Protein AF-A0A401Q109-F1 (afdb_monomer)

Secondary structure (DSSP, 8-state):
-HHHHHHHHHHHHHHHHHHHHHHHHTGGG---HHHHHHHHHHHHHHHHHHHSTTTGGG-SS--------S---S--------------

pLDDT: mean 88.5, std 13.56, range [44.53, 98.56]

Radius of gyration: 29.46 Å; Cα contacts (8 Å, |Δi|>4): 24; chains: 1; bounding box: 76×51×63 Å

Mean predicted aligned error: 10.54 Å

Structure (mmCIF, N/CA/C/O backbone):
data_AF-A0A401Q109-F1
#
_entry.id   AF-A0A401Q109-F1
#
loop_
_atom_site.group_PDB
_atom_site.id
_atom_site.type_symbol
_atom_site.label_atom_id
_atom_site.label_alt_id
_atom_site.label_comp_id
_atom_site.label_asym_id
_atom_site.label_entity_id
_atom_site.label_seq_id
_atom_site.pdbx_PDB_ins_code
_atom_site.Cartn_x
_atom_site.Cartn_y
_atom_site.Cartn_z
_atom_site.occupancy
_atom_site.B_iso_or_equiv
_atom_site.auth_seq_id
_atom_site.auth_comp_id
_atom_site.auth_asym_id
_atom_site.auth_atom_id
_atom_site.pdbx_PDB_model_num
ATOM 1 N N . MET A 1 1 ? -22.051 -17.851 45.878 1.00 67.69 1 MET A N 1
ATOM 2 C CA . MET A 1 1 ? -21.584 -18.064 44.486 1.00 67.69 1 MET A CA 1
ATOM 3 C C . MET A 1 1 ? -22.238 -17.100 43.490 1.00 67.69 1 MET A C 1
ATOM 5 O O . MET A 1 1 ? -21.516 -16.526 42.691 1.00 67.69 1 MET A O 1
ATOM 9 N N . ILE A 1 2 ? -23.547 -16.833 43.587 1.00 77.69 2 ILE A N 1
ATOM 10 C CA . ILE A 1 2 ? -24.288 -15.933 42.674 1.00 77.69 2 ILE A CA 1
ATOM 11 C C . ILE A 1 2 ? -23.785 -14.473 42.709 1.00 77.69 2 ILE A C 1
ATOM 13 O O . ILE A 1 2 ? -23.583 -13.872 41.662 1.00 77.69 2 ILE A O 1
ATOM 17 N N . ALA A 1 3 ? -23.488 -13.914 43.888 1.00 79.81 3 ALA A N 1
ATOM 18 C CA . ALA A 1 3 ? -23.006 -12.529 44.007 1.00 79.81 3 ALA A CA 1
ATOM 19 C C . ALA A 1 3 ? -21.683 -12.267 43.258 1.00 79.81 3 ALA A C 1
ATOM 21 O O . ALA A 1 3 ? -21.515 -11.212 42.657 1.00 79.81 3 ALA A O 1
ATOM 22 N N . ALA A 1 4 ? -20.764 -13.239 43.243 1.00 79.88 4 ALA A N 1
ATOM 23 C CA . ALA A 1 4 ? -19.496 -13.125 42.520 1.00 79.88 4 ALA A CA 1
ATOM 24 C C . ALA A 1 4 ? -19.697 -13.156 40.995 1.00 79.88 4 ALA A C 1
ATOM 26 O O . ALA A 1 4 ? -19.021 -12.432 40.271 1.00 79.88 4 ALA A O 1
ATOM 27 N N . GLN A 1 5 ? -20.655 -13.956 40.513 1.00 80.56 5 GLN A N 1
ATOM 28 C CA . GLN A 1 5 ? -21.017 -14.013 39.093 1.00 80.56 5 GLN A CA 1
ATOM 29 C C . GLN A 1 5 ? -21.685 -12.714 38.629 1.00 80.56 5 GLN A C 1
ATOM 31 O O . GLN A 1 5 ? -21.344 -12.202 37.567 1.00 80.56 5 GLN A O 1
ATOM 36 N N . VAL A 1 6 ? -22.573 -12.143 39.451 1.00 87.38 6 VAL A N 1
ATOM 37 C CA . VAL A 1 6 ? -23.194 -10.837 39.182 1.00 87.38 6 VAL A CA 1
ATOM 38 C C . VAL A 1 6 ? -22.129 -9.739 39.122 1.00 87.38 6 VAL A C 1
ATOM 40 O O . VAL A 1 6 ? -22.103 -8.962 38.172 1.00 87.38 6 VAL A O 1
ATOM 43 N N . LEU A 1 7 ? -21.195 -9.710 40.080 1.00 82.88 7 LEU A N 1
ATOM 44 C CA . LEU A 1 7 ? -20.106 -8.730 40.087 1.00 82.88 7 LEU A CA 1
ATOM 45 C C . LEU A 1 7 ? -19.198 -8.860 38.852 1.00 82.88 7 LEU A C 1
ATOM 47 O O . LEU A 1 7 ? -18.802 -7.854 38.266 1.00 82.88 7 LEU A O 1
ATOM 51 N N . ALA A 1 8 ? -18.883 -10.095 38.448 1.00 81.81 8 ALA A N 1
ATOM 52 C CA . ALA A 1 8 ? -18.083 -10.369 37.259 1.00 81.81 8 ALA A CA 1
ATOM 53 C C . ALA A 1 8 ? -18.784 -9.890 35.979 1.00 81.81 8 ALA A C 1
ATOM 55 O O . ALA A 1 8 ? -18.137 -9.251 35.151 1.00 81.81 8 ALA A O 1
ATOM 56 N N . TYR A 1 9 ? -20.095 -10.127 35.854 1.00 84.00 9 TYR A N 1
ATOM 57 C CA . TYR A 1 9 ? -20.903 -9.646 34.732 1.00 84.00 9 TYR A CA 1
ATOM 58 C C . TYR A 1 9 ? -20.845 -8.113 34.613 1.00 84.00 9 TYR A C 1
ATOM 60 O O . TYR A 1 9 ? -20.442 -7.596 33.569 1.00 84.00 9 TYR A O 1
ATOM 68 N N . PHE A 1 10 ? -21.087 -7.383 35.708 1.00 82.31 10 PHE A N 1
ATOM 69 C CA . PHE A 1 10 ? -20.961 -5.918 35.729 1.00 82.31 10 PHE A CA 1
ATOM 70 C C . PHE A 1 10 ? -19.562 -5.436 35.319 1.00 82.31 10 PHE A C 1
ATOM 72 O O . PHE A 1 10 ? -19.418 -4.470 34.567 1.00 82.31 10 PHE A O 1
ATOM 79 N N . PHE A 1 11 ? -18.509 -6.119 35.778 1.00 78.25 11 PHE A N 1
ATOM 80 C CA . PHE A 1 11 ? -17.133 -5.763 35.429 1.00 78.25 11 PHE A CA 1
ATOM 81 C C . PHE A 1 11 ? -16.817 -6.011 33.946 1.00 78.25 11 PHE A C 1
ATOM 83 O O . PHE A 1 11 ? -16.061 -5.247 33.340 1.00 78.25 11 PHE A O 1
ATOM 90 N N . THR A 1 12 ? -17.375 -7.071 33.351 1.00 80.62 12 THR A N 1
ATOM 91 C CA . THR A 1 12 ? -17.250 -7.333 31.909 1.00 80.62 12 THR A CA 1
ATOM 92 C C . THR A 1 12 ? -18.008 -6.308 31.072 1.00 80.62 12 THR A C 1
ATOM 94 O O . THR A 1 12 ? -17.490 -5.865 30.051 1.00 80.62 12 THR A O 1
ATOM 97 N N . GLU A 1 13 ? -19.174 -5.864 31.537 1.00 82.19 13 GLU A N 1
ATOM 98 C CA . GLU A 1 13 ? -20.009 -4.864 30.867 1.00 82.19 13 GLU A CA 1
ATOM 99 C C . GLU A 1 13 ? -19.333 -3.479 30.874 1.00 82.19 13 GLU A C 1
ATOM 101 O O . GLU A 1 13 ? -19.193 -2.845 29.828 1.00 82.19 13 GLU A O 1
ATOM 106 N N . LEU A 1 14 ? -18.756 -3.076 32.016 1.00 78.25 14 LEU A N 1
ATOM 107 C CA . LEU A 1 14 ? -17.929 -1.866 32.139 1.00 78.25 14 LEU A CA 1
ATOM 108 C C . LEU A 1 14 ? -16.719 -1.880 31.195 1.00 78.25 14 LEU A C 1
ATOM 110 O O . LEU A 1 14 ? -16.399 -0.867 30.568 1.00 78.25 14 LEU A O 1
ATOM 114 N N . LYS A 1 15 ? -16.037 -3.027 31.079 1.00 81.81 15 LYS A N 1
ATOM 115 C CA . LYS A 1 15 ? -14.923 -3.189 30.133 1.00 81.81 15 LYS A CA 1
ATOM 116 C C . LYS A 1 15 ? -15.404 -3.123 28.684 1.00 81.81 15 LYS A C 1
ATOM 118 O O . LYS A 1 15 ? -14.742 -2.481 27.872 1.00 81.81 15 LYS A O 1
ATOM 123 N N . ALA A 1 16 ? -16.549 -3.724 28.364 1.00 83.94 16 ALA A N 1
ATOM 124 C CA . ALA A 1 16 ? -17.129 -3.672 27.025 1.00 83.94 16 ALA A CA 1
ATOM 125 C C . ALA A 1 16 ? -17.457 -2.231 26.594 1.00 83.94 16 ALA A C 1
ATOM 127 O O . ALA A 1 16 ? -17.187 -1.860 25.453 1.00 83.94 16 ALA A O 1
ATOM 128 N N . ASP A 1 17 ? -17.957 -1.387 27.499 1.00 89.62 17 ASP A N 1
ATOM 129 C CA . ASP A 1 17 ? -18.219 0.027 27.204 1.00 89.62 17 ASP A CA 1
ATOM 130 C C . ASP A 1 17 ? -16.946 0.849 26.983 1.00 89.62 17 ASP A C 1
ATOM 132 O O . ASP A 1 17 ? -16.914 1.726 26.115 1.00 89.62 17 ASP A O 1
ATOM 136 N N . GLN A 1 18 ? -15.876 0.559 27.728 1.00 89.56 18 GLN A N 1
ATOM 137 C CA . GLN A 1 18 ? -14.568 1.177 27.489 1.00 89.56 18 GLN A CA 1
ATOM 138 C C . GLN A 1 18 ? -14.017 0.789 26.112 1.00 89.56 18 GLN A C 1
ATOM 140 O O . GLN A 1 18 ? -13.586 1.664 25.362 1.00 89.56 18 GLN A O 1
ATOM 145 N N . VAL A 1 19 ? -14.105 -0.492 25.737 1.00 90.19 19 VAL A N 1
ATOM 146 C CA . VAL A 1 19 ? -13.683 -0.973 24.410 1.00 90.19 19 VAL A CA 1
ATOM 147 C C . VAL A 1 19 ? -14.485 -0.294 23.299 1.00 90.19 19 VAL A C 1
ATOM 149 O O . VAL A 1 19 ? -13.888 0.226 22.364 1.00 90.19 19 VAL A O 1
ATOM 152 N N . LYS A 1 20 ? -15.812 -0.172 23.436 1.00 92.19 20 LYS A N 1
ATOM 153 C CA . LYS A 1 20 ? -16.650 0.551 22.460 1.00 92.19 20 LYS A CA 1
ATOM 154 C C . LYS A 1 20 ? -16.258 2.026 22.315 1.00 92.19 20 LYS A C 1
ATOM 156 O O . LYS A 1 20 ? -16.288 2.563 21.208 1.00 92.19 20 LYS A O 1
ATOM 161 N N . LYS A 1 21 ? -15.897 2.704 23.414 1.00 94.06 21 LYS A N 1
ATOM 162 C CA . LYS A 1 21 ? -15.409 4.096 23.372 1.00 94.06 21 LYS A CA 1
ATOM 163 C C . LYS A 1 21 ? -14.074 4.201 22.635 1.00 94.06 21 LYS A C 1
ATOM 165 O O . LYS A 1 21 ? -13.922 5.101 21.812 1.00 94.06 21 LYS A O 1
ATOM 170 N N . ILE A 1 22 ? -13.147 3.279 22.901 1.00 95.12 22 ILE A N 1
ATOM 171 C CA . ILE A 1 22 ? -11.851 3.200 22.211 1.00 95.12 22 ILE A CA 1
ATOM 172 C C . ILE A 1 22 ? -12.062 2.927 20.721 1.00 95.12 22 ILE A C 1
ATOM 174 O O . ILE A 1 22 ? -11.505 3.639 19.893 1.00 95.12 22 ILE A O 1
ATOM 178 N N . ASP A 1 23 ? -12.921 1.970 20.377 1.00 93.38 23 ASP A N 1
ATOM 179 C CA . ASP A 1 23 ? -13.257 1.628 18.994 1.00 93.38 23 ASP A CA 1
ATOM 180 C C . ASP A 1 23 ? -13.847 2.809 18.229 1.00 93.38 23 ASP A C 1
ATOM 182 O O . ASP A 1 23 ? -13.497 3.042 17.075 1.00 93.38 23 ASP A O 1
ATOM 186 N N . LYS A 1 24 ? -14.717 3.588 18.879 1.00 93.88 24 LYS A N 1
ATOM 187 C CA . LYS A 1 24 ? -15.279 4.801 18.284 1.00 93.88 24 LYS A CA 1
ATOM 188 C C . LYS A 1 24 ? -14.213 5.879 18.078 1.00 93.88 24 LYS A C 1
ATOM 190 O O . LYS A 1 24 ? -14.240 6.565 17.061 1.00 93.88 24 LYS A O 1
ATOM 195 N N . TYR A 1 25 ? -13.287 6.035 19.024 1.00 95.75 25 TYR A N 1
ATOM 196 C CA . TYR A 1 25 ? -12.193 7.004 18.917 1.00 95.75 25 TYR A CA 1
ATOM 197 C C . TYR A 1 25 ? -11.177 6.610 17.834 1.00 95.75 25 TYR A C 1
ATOM 199 O O . TYR A 1 25 ? -10.732 7.452 17.060 1.00 95.75 25 TYR A O 1
ATOM 207 N N . LEU A 1 26 ? -10.858 5.317 17.736 1.00 96.69 26 LEU A N 1
ATOM 208 C CA . LEU A 1 26 ? -9.920 4.743 16.769 1.00 96.69 26 LEU A CA 1
ATOM 209 C C . LEU A 1 26 ? -10.606 4.245 15.491 1.00 96.69 26 LEU A C 1
ATOM 211 O O . LEU A 1 26 ? -10.004 3.485 14.735 1.00 96.69 26 LEU A O 1
ATOM 215 N N . TYR A 1 27 ? -11.841 4.674 15.220 1.00 93.56 27 TYR A N 1
ATOM 216 C CA . TYR A 1 27 ? -12.633 4.171 14.096 1.00 93.56 27 TYR A CA 1
ATOM 217 C C . TYR A 1 27 ? -11.891 4.296 12.757 1.00 93.56 27 TYR A C 1
ATOM 219 O O . TYR A 1 27 ? -11.897 3.366 11.963 1.00 93.56 27 TYR A O 1
ATOM 227 N N . ALA A 1 28 ? -11.1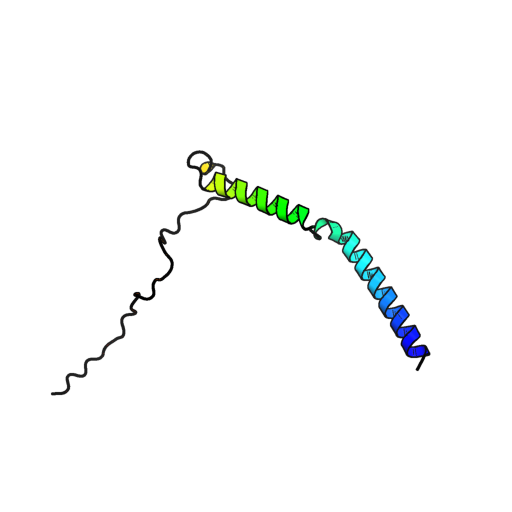64 5.397 12.542 1.00 93.50 28 ALA A N 1
ATOM 228 C CA . ALA A 1 28 ? -10.374 5.612 11.327 1.00 93.50 28 ALA A CA 1
ATOM 229 C C . ALA A 1 28 ? -9.203 4.622 11.149 1.00 93.50 28 ALA A C 1
ATOM 231 O O . ALA A 1 28 ? -8.753 4.405 10.029 1.00 93.50 28 ALA A O 1
ATOM 232 N N . ALA A 1 29 ? -8.705 4.023 12.236 1.00 93.44 29 ALA A N 1
ATOM 233 C CA . ALA A 1 29 ? -7.665 2.995 12.194 1.00 93.44 29 ALA A CA 1
ATOM 234 C C . ALA A 1 29 ? -8.244 1.578 12.020 1.00 93.44 29 ALA A C 1
ATOM 236 O O . ALA A 1 29 ? -7.498 0.636 11.750 1.00 93.44 29 ALA A O 1
ATOM 237 N N . ARG A 1 30 ? -9.566 1.412 12.162 1.00 94.31 30 ARG A N 1
ATOM 238 C CA . ARG A 1 30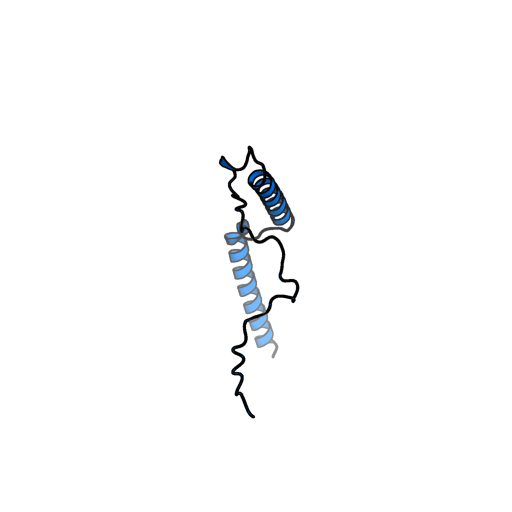 ? -10.263 0.154 11.886 1.00 94.31 30 ARG A CA 1
ATOM 239 C C . ARG A 1 30 ? -10.631 0.102 10.410 1.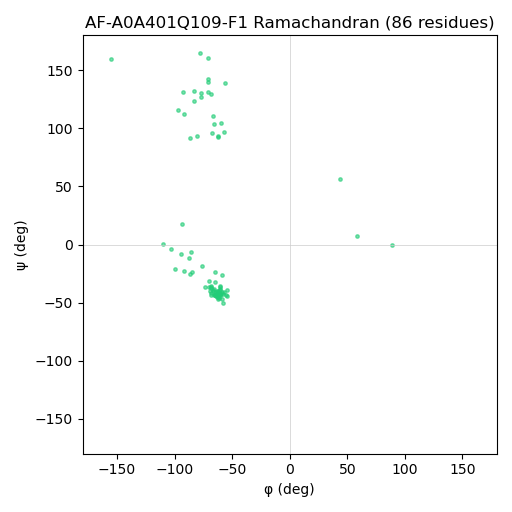00 94.31 30 ARG A C 1
ATOM 241 O O . ARG A 1 30 ? -11.682 0.577 9.994 1.00 94.31 30 ARG A O 1
ATOM 248 N N . LEU A 1 31 ? -9.735 -0.475 9.623 1.00 95.75 31 LEU A N 1
ATOM 249 C CA . LEU A 1 31 ? -9.948 -0.668 8.195 1.00 95.75 31 LEU A CA 1
ATOM 250 C C . LEU A 1 31 ? -10.897 -1.848 7.970 1.00 95.75 31 LEU A C 1
ATOM 252 O O . LEU A 1 31 ? -10.701 -2.914 8.552 1.00 95.75 31 LEU A O 1
ATOM 256 N N . SER A 1 32 ? -11.922 -1.646 7.143 1.00 96.56 32 SER A N 1
ATOM 257 C CA . SER A 1 32 ? -12.740 -2.745 6.632 1.00 96.56 32 SER A CA 1
ATOM 258 C C . SER A 1 32 ? -12.009 -3.476 5.505 1.00 96.56 32 SER A C 1
ATOM 260 O O . SER A 1 32 ? -11.050 -2.948 4.931 1.00 96.56 32 SER A O 1
ATOM 262 N N . ASP A 1 33 ? -12.480 -4.669 5.151 1.00 97.75 33 ASP A N 1
ATOM 263 C CA . ASP A 1 33 ? -11.899 -5.443 4.052 1.00 97.75 33 ASP A CA 1
ATOM 264 C C . ASP A 1 33 ? -11.984 -4.680 2.721 1.00 97.75 33 ASP A C 1
ATOM 266 O O . ASP A 1 33 ? -11.042 -4.699 1.930 1.00 97.75 33 ASP A O 1
ATOM 270 N N . GLU A 1 34 ? -13.055 -3.913 2.495 1.00 98.12 34 GLU A N 1
ATOM 271 C CA . GLU A 1 34 ? -13.203 -3.068 1.305 1.00 98.12 34 GLU A CA 1
ATOM 272 C C . GLU A 1 34 ? -12.144 -1.960 1.259 1.00 98.12 34 GLU A C 1
ATOM 274 O O . GLU A 1 34 ? -11.572 -1.694 0.201 1.00 98.12 34 GLU A O 1
ATOM 279 N N . AL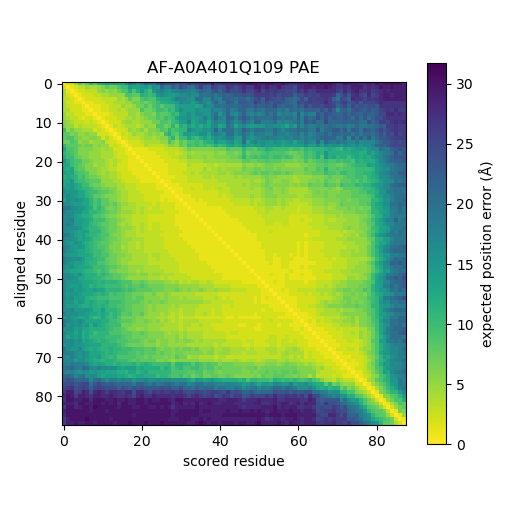A A 1 35 ? -11.840 -1.341 2.406 1.00 97.69 35 ALA A N 1
ATOM 280 C CA . ALA A 1 35 ? -10.785 -0.335 2.499 1.00 97.69 35 ALA A CA 1
ATOM 281 C C . ALA A 1 35 ? -9.398 -0.948 2.244 1.00 97.69 35 ALA A C 1
ATOM 283 O O . ALA A 1 35 ? -8.564 -0.336 1.576 1.00 97.69 35 ALA A O 1
ATOM 284 N N . LEU A 1 36 ? -9.150 -2.169 2.730 1.00 98.31 36 LEU A N 1
ATOM 285 C CA . LEU A 1 36 ? -7.905 -2.893 2.464 1.00 98.31 36 LEU A CA 1
ATOM 286 C C . LEU A 1 36 ? -7.758 -3.244 0.978 1.00 98.31 36 LEU A C 1
ATOM 288 O O . LEU A 1 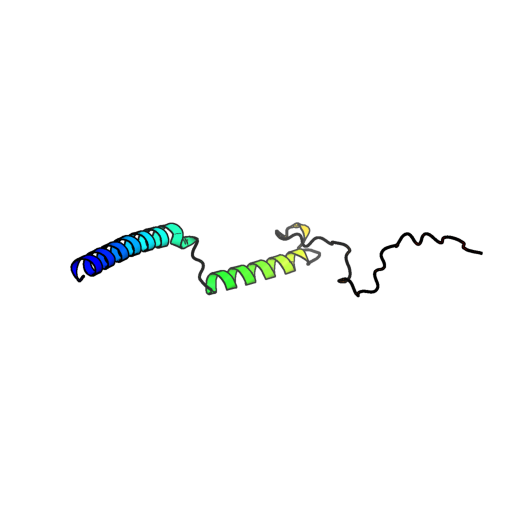36 ? -6.683 -3.046 0.410 1.00 98.31 36 LEU A O 1
ATOM 292 N N . LEU A 1 37 ? -8.832 -3.705 0.333 1.00 98.56 37 LEU A N 1
ATOM 293 C CA . LEU A 1 37 ? -8.842 -4.000 -1.102 1.00 98.56 37 LEU A CA 1
ATOM 294 C C . LEU A 1 37 ? -8.590 -2.746 -1.950 1.00 98.56 37 LEU A C 1
ATOM 296 O O . LEU A 1 37 ? -7.822 -2.805 -2.912 1.00 98.56 37 LEU A O 1
ATOM 300 N N . ASP A 1 38 ? -9.167 -1.604 -1.573 1.00 98.31 38 ASP A N 1
ATOM 301 C CA . ASP A 1 38 ? -8.891 -0.317 -2.222 1.00 98.31 38 ASP A CA 1
ATOM 302 C C . ASP A 1 38 ? -7.414 0.089 -2.059 1.00 98.31 38 ASP A C 1
ATOM 304 O O . ASP A 1 38 ? -6.741 0.428 -3.035 1.00 98.31 38 ASP A O 1
ATOM 308 N N . VAL A 1 39 ? -6.850 -0.039 -0.852 1.00 98.00 39 VAL A N 1
ATOM 309 C CA . VAL A 1 39 ? -5.418 0.220 -0.617 1.00 98.00 39 VAL A CA 1
ATOM 310 C C . VAL A 1 39 ? -4.536 -0.709 -1.458 1.00 98.00 39 VAL A C 1
ATOM 312 O O . VAL A 1 39 ? -3.575 -0.237 -2.071 1.00 98.00 39 VAL A O 1
ATOM 315 N N . MET A 1 40 ? -4.869 -1.999 -1.557 1.00 98.50 40 MET A N 1
ATOM 316 C CA .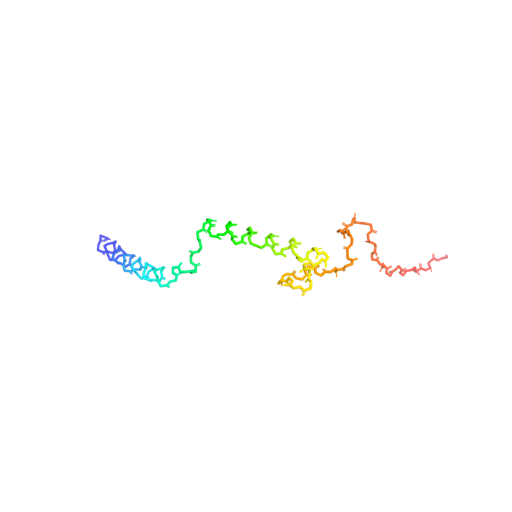 MET A 1 40 ? -4.153 -2.947 -2.420 1.00 98.50 40 MET A CA 1
ATOM 317 C C . MET A 1 40 ? -4.212 -2.539 -3.898 1.00 98.50 40 MET A C 1
ATOM 319 O O . MET A 1 40 ? -3.191 -2.589 -4.589 1.00 98.50 40 MET A O 1
ATOM 323 N N . ALA A 1 41 ? -5.376 -2.103 -4.386 1.00 98.44 41 ALA A N 1
ATOM 324 C CA . ALA A 1 41 ? -5.549 -1.654 -5.767 1.00 98.44 41 ALA A CA 1
ATOM 325 C C . ALA A 1 41 ? -4.727 -0.388 -6.072 1.00 98.44 41 ALA A C 1
ATOM 327 O O . ALA A 1 41 ? -4.047 -0.312 -7.103 1.00 98.44 41 ALA A O 1
ATOM 328 N N . ARG A 1 42 ? -4.714 0.581 -5.146 1.00 98.38 42 ARG A N 1
ATOM 329 C CA . ARG A 1 42 ? -3.878 1.791 -5.244 1.00 98.38 42 ARG A CA 1
ATOM 330 C C . ARG A 1 42 ? -2.394 1.444 -5.239 1.00 98.38 42 ARG A C 1
ATOM 332 O O . ARG A 1 42 ? -1.647 1.942 -6.077 1.00 98.38 42 ARG A O 1
ATOM 339 N N . PHE A 1 43 ? -1.976 0.550 -4.344 1.00 98.38 43 PHE A N 1
ATOM 340 C CA . PHE A 1 43 ? -0.587 0.107 -4.261 1.00 98.38 43 PHE A CA 1
ATOM 341 C C . PHE A 1 43 ? -0.140 -0.586 -5.553 1.00 98.38 43 PHE A C 1
ATOM 343 O O . PHE A 1 43 ? 0.930 -0.284 -6.076 1.00 98.38 43 PHE A O 1
ATOM 350 N N . ARG A 1 44 ? -0.991 -1.444 -6.130 1.00 98.19 44 ARG A N 1
ATOM 351 C CA . ARG A 1 44 ? -0.744 -2.067 -7.437 1.00 98.19 44 ARG A CA 1
ATOM 352 C C . ARG A 1 44 ? -0.566 -1.037 -8.549 1.00 98.19 44 ARG A C 1
ATOM 354 O O . ARG A 1 44 ? 0.398 -1.127 -9.302 1.00 98.19 44 ARG A O 1
ATOM 361 N N . THR A 1 45 ? -1.447 -0.044 -8.606 1.00 98.00 45 THR A N 1
ATOM 362 C CA . THR A 1 45 ? -1.364 1.041 -9.595 1.00 98.00 45 THR A CA 1
ATOM 363 C C . THR A 1 45 ? -0.044 1.810 -9.476 1.00 98.00 45 THR A C 1
ATOM 365 O O . THR A 1 45 ? 0.603 2.108 -10.478 1.00 98.00 45 THR A O 1
ATOM 368 N N . GLU A 1 46 ? 0.401 2.110 -8.253 1.00 98.25 46 GLU A N 1
ATOM 369 C CA . GLU A 1 46 ? 1.680 2.794 -8.031 1.00 98.25 46 GLU A CA 1
ATOM 370 C C . GLU A 1 46 ? 2.894 1.910 -8.354 1.00 98.25 46 GLU A C 1
ATOM 372 O O . GLU A 1 46 ? 3.902 2.426 -8.833 1.00 98.25 46 GLU A O 1
ATOM 377 N N . MET A 1 47 ? 2.809 0.586 -8.167 1.00 98.31 47 MET A N 1
ATOM 378 C CA . MET A 1 47 ? 3.862 -0.337 -8.611 1.00 98.31 47 MET A CA 1
ATOM 379 C C . MET A 1 47 ? 3.995 -0.344 -10.137 1.00 98.31 47 MET A C 1
ATOM 381 O O . MET A 1 47 ? 5.111 -0.296 -10.653 1.00 98.31 47 MET A O 1
ATOM 385 N N . GLU A 1 48 ? 2.874 -0.363 -10.861 1.00 98.06 48 GLU A N 1
ATOM 386 C CA . GLU A 1 48 ? 2.863 -0.299 -12.328 1.00 98.06 48 GLU A CA 1
ATOM 387 C C . GLU A 1 48 ? 3.482 1.019 -12.824 1.00 98.06 48 GLU A C 1
ATOM 389 O O . GLU A 1 48 ? 4.344 1.004 -13.704 1.00 98.06 48 GLU A O 1
ATOM 394 N N . LYS A 1 49 ? 3.152 2.151 -12.184 1.00 98.00 49 LYS A N 1
ATOM 395 C CA . LYS A 1 49 ? 3.807 3.443 -12.458 1.00 98.00 49 LYS A CA 1
ATOM 396 C C . LYS A 1 49 ? 5.302 3.426 -12.139 1.00 98.00 49 LYS A C 1
ATOM 398 O O . LYS A 1 49 ? 6.088 3.995 -12.893 1.00 98.00 49 LYS A O 1
ATOM 403 N N . GLY A 1 50 ? 5.695 2.783 -11.043 1.00 97.81 50 GLY A N 1
ATOM 404 C CA . GLY A 1 50 ? 7.093 2.633 -10.653 1.00 97.81 50 GLY A CA 1
ATOM 405 C C . GLY A 1 50 ? 7.906 1.791 -11.635 1.00 97.81 50 GLY A C 1
ATOM 406 O O . GLY A 1 50 ? 9.083 2.057 -11.831 1.00 97.81 50 GLY A O 1
ATOM 407 N N . LEU A 1 51 ? 7.301 0.801 -12.290 1.00 97.88 51 LEU A N 1
ATOM 408 C CA . LEU A 1 51 ? 7.972 -0.001 -13.320 1.00 97.88 51 LEU A CA 1
ATOM 409 C C . LEU A 1 51 ? 7.935 0.654 -14.711 1.00 97.88 51 LEU A C 1
ATOM 411 O O . LEU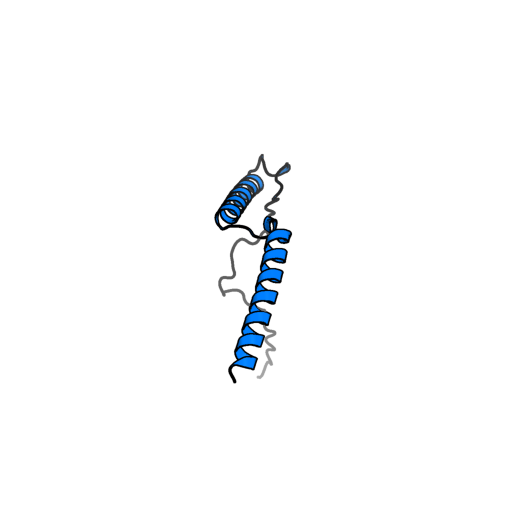 A 1 51 ? 8.781 0.353 -15.554 1.00 97.88 51 LEU A O 1
ATOM 415 N N . GLY A 1 52 ? 6.969 1.540 -14.969 1.00 97.19 52 GLY A N 1
ATOM 416 C CA . GLY A 1 52 ? 6.828 2.235 -16.245 1.00 97.19 52 GLY A CA 1
ATOM 417 C C . GLY A 1 52 ? 7.964 3.228 -16.505 1.00 97.19 52 GLY A C 1
ATOM 418 O O . GLY A 1 52 ? 8.254 4.089 -15.679 1.00 97.19 52 GLY A O 1
ATOM 419 N N . ARG A 1 53 ? 8.587 3.142 -17.686 1.00 96.06 53 ARG A N 1
ATOM 420 C CA . ARG A 1 53 ? 9.732 3.983 -18.082 1.00 96.06 53 ARG A CA 1
ATOM 421 C C . ARG A 1 53 ? 9.445 5.483 -17.964 1.00 96.06 53 ARG A C 1
ATOM 423 O O . ARG A 1 53 ? 10.285 6.220 -17.458 1.00 96.06 53 ARG A O 1
ATOM 430 N N . ASP A 1 54 ? 8.274 5.910 -18.427 1.00 96.69 54 ASP A N 1
ATOM 431 C CA . ASP A 1 54 ? 7.904 7.328 -18.491 1.00 96.69 54 ASP A CA 1
ATOM 432 C C . ASP A 1 54 ? 7.290 7.829 -17.176 1.00 96.69 54 ASP A C 1
ATOM 434 O O . ASP A 1 54 ? 7.367 9.012 -16.853 1.00 96.69 54 ASP A O 1
ATOM 438 N N . THR A 1 55 ? 6.700 6.926 -16.390 1.00 97.06 55 THR A N 1
ATOM 439 C CA . THR A 1 55 ? 5.997 7.241 -15.139 1.00 97.06 55 THR A CA 1
ATOM 440 C C . THR A 1 55 ? 6.894 7.161 -13.904 1.00 97.06 55 THR A C 1
ATOM 442 O O . THR A 1 55 ? 6.600 7.816 -12.903 1.00 97.06 55 THR A O 1
ATOM 445 N N . ASN A 1 56 ? 7.998 6.406 -13.970 1.00 96.69 56 ASN A N 1
ATOM 446 C CA . ASN A 1 56 ? 8.930 6.191 -12.861 1.00 96.69 56 ASN A CA 1
ATOM 447 C C . ASN A 1 56 ? 9.502 7.488 -12.247 1.00 96.69 56 ASN A C 1
ATOM 449 O O . ASN A 1 56 ? 9.502 7.573 -11.018 1.00 96.69 56 ASN A O 1
ATOM 453 N N . PRO A 1 57 ? 9.921 8.522 -13.017 1.00 96.50 57 PRO A N 1
ATOM 454 C CA . PRO A 1 57 ? 10.528 9.726 -12.435 1.00 96.50 57 PRO A CA 1
ATOM 455 C C . PRO A 1 57 ? 9.630 10.473 -11.438 1.00 96.50 57 PRO A C 1
ATOM 457 O O . PRO A 1 57 ? 10.132 11.156 -10.548 1.00 96.50 57 PRO A O 1
ATOM 460 N N . THR A 1 58 ? 8.309 10.337 -11.577 1.00 96.44 58 THR A N 1
ATOM 461 C CA . THR A 1 58 ? 7.301 10.955 -10.701 1.00 96.44 58 THR A CA 1
ATOM 462 C C . THR A 1 58 ? 6.555 9.942 -9.828 1.00 96.44 58 THR A C 1
ATOM 464 O O . THR A 1 58 ? 5.648 10.326 -9.092 1.00 96.44 58 THR A O 1
ATOM 467 N N . ALA A 1 59 ? 6.881 8.650 -9.925 1.00 96.75 59 ALA A N 1
ATOM 468 C CA . ALA A 1 59 ? 6.200 7.605 -9.173 1.00 96.75 59 ALA A CA 1
ATOM 469 C C . ALA A 1 59 ? 6.561 7.677 -7.684 1.00 96.75 59 ALA A C 1
ATOM 471 O O . ALA A 1 59 ? 7.719 7.878 -7.309 1.00 96.75 59 ALA A O 1
ATOM 472 N N . THR A 1 60 ? 5.569 7.455 -6.819 1.00 97.12 60 THR A N 1
ATOM 473 C CA . THR A 1 60 ? 5.809 7.425 -5.366 1.00 97.12 60 THR A CA 1
ATOM 474 C C . THR A 1 60 ? 6.541 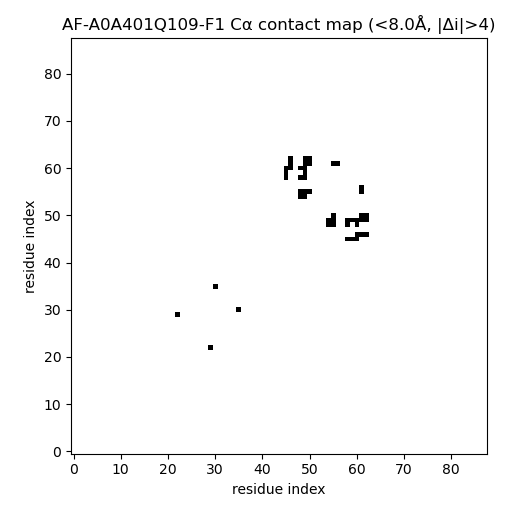6.140 -4.966 1.00 97.12 60 THR A C 1
ATOM 476 O O . THR A 1 60 ? 7.431 6.159 -4.114 1.00 97.12 60 THR A O 1
ATOM 479 N N . LEU A 1 61 ? 6.210 5.021 -5.621 1.00 97.81 61 LEU A N 1
ATOM 480 C CA . LEU A 1 61 ? 6.933 3.756 -5.498 1.00 97.81 61 LEU A CA 1
ATOM 481 C C . LEU A 1 61 ? 8.022 3.672 -6.572 1.00 97.81 61 LEU A C 1
ATOM 483 O O . LEU A 1 61 ? 7.734 3.561 -7.757 1.00 97.81 61 LEU A O 1
ATOM 487 N N . LYS A 1 62 ? 9.291 3.701 -6.153 1.00 95.19 62 LYS A N 1
ATOM 488 C CA . LYS A 1 62 ? 10.441 3.809 -7.073 1.00 95.19 62 LYS A CA 1
ATOM 489 C C . LYS A 1 62 ? 10.806 2.526 -7.825 1.00 95.19 62 LYS A C 1
ATOM 491 O O . LYS A 1 62 ? 11.544 2.612 -8.798 1.00 95.19 62 LYS A O 1
ATOM 496 N N . MET A 1 63 ? 10.357 1.361 -7.345 1.00 98.00 63 MET A N 1
ATOM 497 C CA . MET A 1 63 ? 10.612 0.036 -7.941 1.00 98.00 63 MET A CA 1
ATOM 498 C C . MET A 1 63 ? 12.073 -0.170 -8.394 1.00 98.00 63 MET A C 1
ATOM 500 O O . MET A 1 63 ? 12.359 -0.441 -9.557 1.00 98.00 63 MET A O 1
ATOM 504 N N . LEU A 1 64 ? 13.015 0.003 -7.461 1.00 97.00 64 LEU A N 1
ATOM 505 C CA . LEU A 1 64 ? 14.450 0.038 -7.759 1.00 97.00 64 LEU A CA 1
ATOM 506 C C . LEU A 1 64 ? 15.014 -1.344 -8.143 1.00 97.00 64 LEU A C 1
ATOM 508 O O . LEU A 1 64 ? 14.651 -2.347 -7.522 1.00 97.00 64 LEU A O 1
ATOM 512 N N . PRO A 1 65 ? 15.957 -1.412 -9.101 1.00 96.81 65 PRO A N 1
ATOM 513 C CA . PRO A 1 65 ? 16.607 -2.664 -9.462 1.00 96.81 65 PRO A CA 1
ATOM 514 C C . PRO A 1 65 ? 17.558 -3.130 -8.351 1.00 96.81 65 PRO A C 1
ATOM 516 O O . PRO A 1 65 ? 18.419 -2.382 -7.895 1.00 96.81 65 PRO A O 1
ATOM 519 N N . THR A 1 66 ? 17.445 -4.398 -7.956 1.00 97.25 66 THR A N 1
ATOM 520 C CA . THR A 1 66 ? 18.356 -5.049 -6.993 1.00 97.25 66 THR A CA 1
ATOM 521 C C . THR A 1 66 ? 19.494 -5.810 -7.672 1.00 97.25 66 THR A C 1
ATOM 523 O O . THR A 1 66 ? 20.393 -6.299 -6.997 1.00 97.25 66 THR A O 1
ATOM 526 N N . PHE A 1 67 ? 19.446 -5.940 -9.003 1.00 97.56 67 PHE A N 1
ATOM 527 C CA . PHE A 1 67 ? 20.354 -6.749 -9.830 1.00 97.56 67 PHE A CA 1
ATOM 528 C C . PHE A 1 67 ? 20.399 -8.253 -9.484 1.00 97.56 67 PHE A C 1
ATOM 530 O O . PHE A 1 67 ? 21.166 -8.996 -10.095 1.00 97.56 67 PHE A O 1
ATOM 537 N N . VAL A 1 68 ? 19.530 -8.726 -8.586 1.00 97.19 68 VAL A N 1
ATOM 538 C CA . VAL A 1 68 ? 19.295 -10.150 -8.317 1.00 97.19 68 VAL A CA 1
ATOM 539 C C . VAL A 1 68 ? 18.310 -10.682 -9.354 1.00 97.19 68 VAL A C 1
ATOM 541 O O . VAL A 1 68 ? 17.222 -10.134 -9.515 1.00 97.19 68 VAL A O 1
ATOM 544 N N . ARG A 1 69 ? 18.700 -11.732 -10.084 1.00 96.25 69 ARG A N 1
ATOM 545 C CA . ARG A 1 69 ? 17.922 -12.257 -11.223 1.00 96.25 69 ARG A CA 1
ATOM 546 C C . ARG A 1 69 ? 17.087 -13.492 -10.894 1.00 96.25 69 ARG A C 1
ATOM 548 O O . ARG A 1 69 ? 16.135 -13.778 -11.610 1.00 96.25 69 ARG A O 1
ATOM 555 N N . SER A 1 70 ? 17.437 -14.211 -9.836 1.00 96.44 70 SER A N 1
ATOM 556 C CA . SER A 1 70 ? 16.748 -15.422 -9.399 1.00 96.44 70 SER A CA 1
ATOM 557 C C . SER A 1 70 ? 16.962 -15.644 -7.906 1.00 96.44 70 SER A C 1
ATOM 559 O O . SER A 1 70 ? 17.890 -15.099 -7.305 1.00 96.44 70 SER A O 1
ATOM 561 N N . THR A 1 71 ? 16.085 -16.442 -7.305 1.00 96.56 71 THR A N 1
ATOM 562 C CA . THR A 1 71 ? 16.314 -17.018 -5.978 1.00 96.56 71 THR A CA 1
ATOM 563 C C . THR A 1 71 ? 17.399 -18.097 -6.050 1.00 96.56 71 THR A C 1
ATOM 565 O O . THR A 1 71 ? 17.636 -18.618 -7.143 1.00 96.56 71 THR A O 1
ATOM 568 N N . PRO A 1 72 ? 18.030 -18.456 -4.919 1.00 95.50 72 PRO A N 1
ATOM 569 C CA . PRO A 1 72 ? 19.025 -19.518 -4.894 1.00 95.50 72 PRO A CA 1
ATOM 570 C C . PRO A 1 72 ? 18.489 -20.848 -5.428 1.00 95.50 72 PRO A C 1
ATOM 572 O O . PRO A 1 72 ? 17.348 -21.212 -5.123 1.00 95.50 72 PRO A O 1
ATOM 575 N N . ASP A 1 73 ? 19.300 -21.560 -6.207 1.00 95.06 73 ASP A N 1
ATOM 576 C CA . ASP A 1 73 ? 18.937 -22.842 -6.831 1.00 95.06 73 ASP A CA 1
ATOM 577 C C . ASP A 1 73 ? 19.548 -24.064 -6.119 1.00 95.06 73 ASP A C 1
ATOM 579 O O . ASP A 1 73 ? 19.236 -25.207 -6.457 1.00 95.06 73 ASP A O 1
ATOM 583 N N . GLY A 1 74 ? 20.374 -23.835 -5.094 1.00 92.44 74 GLY A N 1
ATOM 584 C CA . GLY A 1 74 ? 21.024 -24.874 -4.299 1.00 92.44 74 GLY A CA 1
ATOM 585 C C . GLY A 1 74 ? 22.371 -25.334 -4.860 1.00 92.44 74 GLY A C 1
ATOM 586 O O . GLY A 1 74 ? 23.016 -26.185 -4.243 1.00 92.44 74 GLY A O 1
ATOM 587 N N . THR A 1 75 ? 22.822 -24.784 -5.993 1.00 92.75 75 THR A N 1
ATOM 588 C CA . THR A 1 75 ? 24.162 -25.043 -6.547 1.00 92.75 75 THR A CA 1
ATOM 589 C C . THR A 1 75 ? 25.237 -24.131 -5.952 1.00 92.75 75 THR A C 1
ATOM 591 O O . THR A 1 75 ? 26.432 -24.328 -6.195 1.00 92.75 75 THR A O 1
ATOM 594 N N . GLU A 1 76 ? 24.848 -23.155 -5.129 1.00 93.94 76 GLU A N 1
ATOM 595 C CA . GLU A 1 76 ? 25.768 -22.215 -4.504 1.00 93.94 76 GLU A CA 1
ATOM 596 C C . GLU A 1 76 ? 26.685 -22.928 -3.505 1.00 93.94 76 GLU A C 1
ATOM 598 O O . GLU A 1 76 ? 26.284 -23.350 -2.418 1.00 93.94 76 GLU A O 1
ATOM 603 N N . MET A 1 77 ? 27.967 -23.029 -3.848 1.00 87.81 77 MET A N 1
ATOM 604 C CA . MET A 1 77 ? 28.967 -23.607 -2.959 1.00 87.81 77 MET A CA 1
ATOM 605 C C . MET A 1 77 ? 29.642 -22.523 -2.124 1.00 87.81 77 MET A C 1
ATOM 607 O O . MET A 1 77 ? 30.152 -21.530 -2.640 1.00 87.81 77 MET A O 1
ATOM 611 N N . LYS A 1 78 ? 29.718 -22.747 -0.809 1.00 82.75 78 LYS A N 1
ATOM 612 C CA . LYS A 1 78 ? 30.660 -22.023 0.050 1.00 82.75 78 LYS A CA 1
ATOM 613 C C . LYS A 1 78 ? 32.017 -22.709 -0.043 1.00 82.75 78 LYS A C 1
ATOM 615 O O . LYS A 1 78 ? 32.100 -23.927 0.114 1.00 82.75 78 LYS A O 1
ATOM 620 N N . MET A 1 79 ? 33.078 -21.932 -0.256 1.00 67.00 79 MET A N 1
ATOM 621 C CA . MET A 1 79 ? 34.450 -22.433 -0.195 1.00 67.00 79 MET A CA 1
ATOM 622 C C . MET A 1 79 ? 34.696 -22.992 1.215 1.00 67.00 79 MET A C 1
ATOM 624 O O . MET A 1 79 ? 34.833 -22.239 2.179 1.00 67.00 79 MET A O 1
ATOM 628 N N . ARG A 1 80 ? 34.709 -24.319 1.368 1.00 67.56 80 ARG A N 1
ATOM 629 C CA . ARG A 1 80 ? 35.254 -24.946 2.575 1.00 67.56 80 ARG A CA 1
ATOM 630 C C . ARG A 1 80 ? 36.770 -24.892 2.444 1.00 67.56 80 ARG A C 1
ATOM 632 O O . ARG A 1 80 ? 37.299 -25.333 1.428 1.00 67.56 80 ARG A O 1
ATOM 639 N N . HIS A 1 81 ? 37.459 -24.358 3.452 1.00 59.50 81 HIS A N 1
ATOM 640 C CA . HIS A 1 81 ? 38.893 -24.582 3.610 1.00 59.50 81 HIS A CA 1
ATOM 641 C C . HIS A 1 81 ? 39.115 -26.094 3.694 1.00 59.50 81 HIS A C 1
ATOM 643 O O . HIS A 1 81 ? 38.925 -26.703 4.744 1.00 59.50 81 HIS A O 1
ATOM 649 N N . VAL A 1 82 ? 39.458 -26.716 2.570 1.00 59.16 82 VAL A N 1
ATOM 650 C CA . VAL A 1 82 ? 39.972 -28.079 2.565 1.00 59.16 82 VAL A CA 1
ATOM 651 C C . VAL A 1 82 ? 41.442 -27.948 2.926 1.00 59.16 82 VAL A C 1
ATOM 653 O O . VAL A 1 82 ? 42.285 -27.677 2.074 1.00 59.16 82 VAL A O 1
ATOM 656 N N . CYS A 1 83 ? 41.743 -28.078 4.218 1.00 53.62 83 CYS A N 1
ATOM 657 C CA . CYS A 1 83 ? 43.085 -28.434 4.648 1.00 53.62 83 CYS A CA 1
ATOM 658 C C . CYS A 1 83 ? 43.367 -29.827 4.083 1.00 53.62 83 CYS A C 1
ATOM 660 O O . CYS A 1 83 ? 42.996 -30.832 4.684 1.00 53.62 83 CYS A O 1
ATOM 662 N N . TYR A 1 84 ? 43.990 -29.893 2.909 1.00 56.06 84 TYR A N 1
ATOM 663 C CA . TYR A 1 84 ? 44.687 -31.103 2.507 1.00 56.06 84 TYR A CA 1
ATOM 664 C C . TYR A 1 84 ? 45.889 -31.240 3.441 1.00 56.06 84 TYR A C 1
ATOM 666 O O . TYR A 1 84 ? 46.932 -30.626 3.227 1.00 56.06 84 TYR A O 1
ATOM 674 N N . THR A 1 85 ? 45.752 -32.031 4.505 1.00 51.41 85 THR A N 1
ATOM 675 C CA . THR A 1 85 ? 46.921 -32.710 5.056 1.00 51.41 85 THR A CA 1
ATOM 676 C C . THR A 1 85 ? 47.37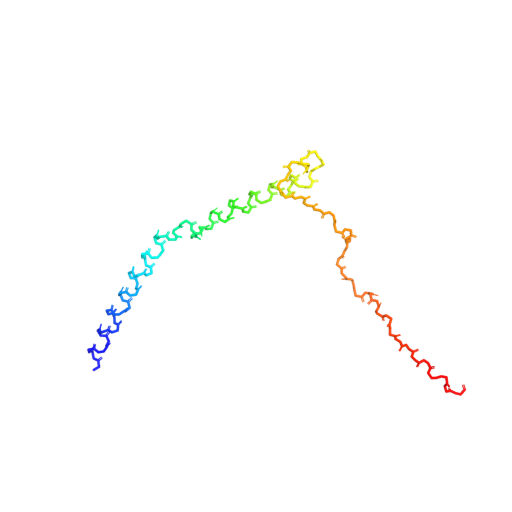1 -33.688 3.982 1.00 51.41 85 THR A C 1
ATOM 678 O O . THR A 1 85 ? 46.719 -34.705 3.746 1.00 51.41 85 THR A O 1
ATOM 681 N N . ALA A 1 86 ? 48.448 -33.338 3.284 1.00 51.22 86 ALA A N 1
ATOM 682 C CA . ALA A 1 86 ? 49.215 -34.285 2.498 1.00 51.22 86 ALA A CA 1
ATOM 683 C C . ALA A 1 86 ? 49.778 -35.335 3.467 1.00 51.22 86 ALA A C 1
ATOM 685 O O . ALA A 1 86 ? 50.807 -35.124 4.105 1.00 51.22 86 ALA A O 1
ATOM 686 N N . THR A 1 87 ? 49.045 -36.430 3.649 1.00 49.97 87 THR A N 1
ATOM 687 C CA . THR A 1 87 ? 49.583 -37.661 4.222 1.00 49.97 87 THR A CA 1
ATOM 688 C C . THR A 1 87 ? 49.955 -38.595 3.083 1.00 49.97 87 THR A C 1
ATOM 690 O O . THR A 1 87 ? 49.075 -39.095 2.385 1.00 49.97 87 THR A O 1
ATOM 693 N N . SER A 1 88 ? 51.268 -38.836 3.042 1.00 44.53 88 SER A N 1
ATOM 694 C CA . SER A 1 88 ? 52.060 -39.811 2.288 1.00 44.53 88 SER A CA 1
ATOM 695 C C . SER A 1 88 ? 52.450 -39.482 0.852 1.00 44.53 88 SER A C 1
ATOM 697 O O . SER A 1 88 ? 51.575 -39.165 0.024 1.00 44.53 88 SER A O 1
#

InterPro domains:
  IPR001312 Hexokinase [PTHR19443] (16-76)
  IPR022672 Hexokinase, N-terminal [PF00349] (22-76)
  IPR043129 ATPase, nucleotide binding domain [SSF53067] (17-77)

Foldseek 3Di:
DVVVVVVVVVVVVVVVVVVVVVCVVCVVVDDDPVNVVVVVVVVVVLVVLLPDPVSQVVGPDVNDDPVDDDDDPPPDDDDDPPPPPPDD

Organism: Scyliorhinus torazame (NCBI:txid75743)

Solvent-accessible surface area (backbone atoms only — not comparable to full-atom values): 5593 Å² total; per-residue (Å²): 115,67,68,61,54,53,54,49,51,55,54,52,51,56,49,50,54,52,50,52,52,50,48,64,72,44,40,90,77,60,72,49,72,68,55,51,52,49,51,50,53,53,52,50,53,35,48,54,30,10,68,32,86,87,41,24,90,78,30,90,39,60,68,76,86,82,87,73,88,71,77,89,84,80,80,82,76,78,87,69,88,74,78,75,75,86,77,131

Sequence (88 aa):
MIAAQVLAYFFTELKADQVKKIDKYLYAARLSDEALLDVMARFRTEMEKGLGRDTNPTATLKMLPTFVRSTPDGTEMKMRHVCYTATS